Protein AF-A0A7C4NIP1-F1 (afdb_monomer)

Sequence (89 aa):
MELTLKGKLWDWTVGGTAEFFGADGWVWQTFTAQGALGPINSEWTFLFGPLAPAFLYAYGKYSLLLSGMDLVVHTAMVGPNGPYVFTGG

Radius of gyration: 16.26 Å; Cα contacts (8 Å, |Δi|>4): 182; chains: 1; bounding box: 36×23×48 Å

Structure (mmCIF, N/CA/C/O backbone):
data_AF-A0A7C4NIP1-F1
#
_entry.id   AF-A0A7C4NIP1-F1
#
loop_
_atom_site.group_PDB
_atom_site.id
_atom_site.type_symbol
_atom_site.label_atom_id
_atom_site.label_alt_id
_atom_site.label_comp_id
_atom_site.label_asym_id
_atom_site.label_entity_id
_atom_site.label_seq_id
_atom_site.pdbx_PDB_ins_code
_atom_site.Cartn_x
_atom_site.Cartn_y
_atom_site.Cartn_z
_atom_site.occupancy
_atom_site.B_iso_or_equiv
_atom_site.auth_seq_id
_atom_site.auth_comp_id
_atom_site.auth_asym_id
_atom_site.auth_atom_id
_atom_site.pdbx_PDB_model_num
ATOM 1 N N . MET A 1 1 ? 18.147 -1.751 -10.132 1.00 84.69 1 MET A N 1
ATOM 2 C CA . MET A 1 1 ? 18.246 -0.636 -9.152 1.00 84.69 1 MET A CA 1
ATOM 3 C C . MET A 1 1 ? 16.878 -0.463 -8.521 1.00 84.69 1 MET A C 1
ATOM 5 O O . MET A 1 1 ? 15.906 -0.670 -9.231 1.00 84.69 1 MET A O 1
ATOM 9 N N . GLU A 1 2 ? 16.788 -0.102 -7.242 1.00 91.00 2 GLU A N 1
ATOM 10 C CA . GLU A 1 2 ? 15.508 0.179 -6.580 1.00 91.00 2 GLU A CA 1
ATOM 11 C C . GLU A 1 2 ? 15.496 1.619 -6.062 1.00 91.00 2 GLU A C 1
ATOM 13 O O . GLU A 1 2 ? 16.468 2.072 -5.452 1.00 91.00 2 GLU A O 1
ATOM 18 N N . LEU A 1 3 ? 14.399 2.331 -6.312 1.00 92.56 3 LEU A N 1
ATOM 19 C CA . LEU A 1 3 ? 14.121 3.632 -5.719 1.00 92.56 3 LEU A CA 1
ATOM 20 C C . LEU A 1 3 ? 12.813 3.549 -4.937 1.00 92.56 3 LEU A C 1
ATOM 22 O O . LEU A 1 3 ? 11.756 3.349 -5.528 1.00 92.56 3 LEU A O 1
ATOM 26 N N . THR A 1 4 ? 12.884 3.768 -3.626 1.00 95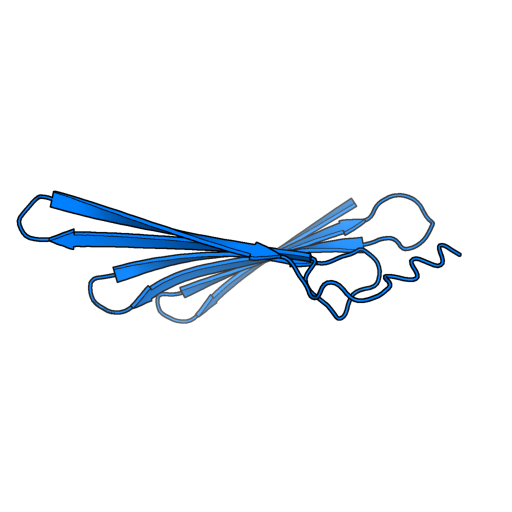.38 4 THR A N 1
ATOM 27 C CA . THR A 1 4 ? 11.709 3.792 -2.753 1.00 95.38 4 THR A CA 1
ATOM 28 C C . THR A 1 4 ? 11.501 5.189 -2.173 1.00 95.38 4 THR A C 1
ATOM 30 O O . THR A 1 4 ? 12.390 5.747 -1.528 1.00 95.38 4 THR A O 1
ATOM 33 N N . LEU A 1 5 ? 10.304 5.740 -2.369 1.00 95.62 5 LEU A N 1
ATOM 34 C CA . LEU A 1 5 ? 9.832 6.972 -1.746 1.00 95.62 5 LEU A CA 1
ATOM 35 C C . LEU A 1 5 ? 8.729 6.636 -0.744 1.00 95.62 5 LEU A C 1
ATOM 37 O O . LEU A 1 5 ? 7.830 5.855 -1.045 1.00 95.62 5 LEU A O 1
ATOM 41 N N . LYS A 1 6 ? 8.770 7.254 0.436 1.00 95.75 6 LYS A N 1
ATOM 42 C CA . LYS A 1 6 ? 7.693 7.186 1.428 1.00 95.75 6 LYS A CA 1
ATOM 43 C C . LYS A 1 6 ? 7.376 8.587 1.921 1.00 95.75 6 LYS A C 1
ATOM 45 O O . LYS A 1 6 ? 8.280 9.378 2.177 1.00 95.75 6 LYS A O 1
ATOM 50 N N . GLY A 1 7 ? 6.094 8.877 2.059 1.00 95.69 7 GLY A N 1
ATOM 51 C CA . GLY A 1 7 ? 5.580 10.133 2.573 1.00 95.69 7 GLY A CA 1
ATOM 52 C C . GLY A 1 7 ? 4.486 9.877 3.595 1.00 95.69 7 GLY A C 1
ATOM 53 O O . GLY A 1 7 ? 3.793 8.861 3.547 1.00 95.69 7 GLY A O 1
ATOM 54 N N . LYS A 1 8 ? 4.326 10.817 4.522 1.00 95.81 8 LYS A N 1
ATOM 55 C CA . LYS A 1 8 ? 3.207 10.832 5.457 1.00 95.81 8 LYS A CA 1
ATOM 56 C C . LYS A 1 8 ? 2.345 12.053 5.166 1.00 95.81 8 LYS A C 1
ATOM 58 O O . LYS A 1 8 ? 2.859 13.170 5.143 1.00 95.81 8 LYS A O 1
ATOM 63 N N . LEU A 1 9 ? 1.054 11.836 4.950 1.00 90.25 9 LEU A N 1
ATOM 64 C CA . LEU A 1 9 ? 0.052 12.882 4.795 1.00 90.25 9 LEU A CA 1
ATOM 65 C C . LEU A 1 9 ? -1.041 12.640 5.834 1.00 90.25 9 LEU A C 1
ATOM 67 O O . LEU A 1 9 ? -1.824 11.704 5.710 1.00 90.25 9 LEU A O 1
ATOM 71 N N . TRP A 1 10 ? -1.063 13.471 6.876 1.00 89.12 10 TRP A N 1
ATOM 72 C CA . TRP A 1 10 ? -1.920 13.271 8.052 1.00 89.12 10 TRP A CA 1
ATOM 73 C C . TRP A 1 10 ? -1.727 11.868 8.654 1.00 89.12 10 TRP A C 1
ATOM 75 O O . TRP A 1 10 ? -0.599 11.505 8.992 1.00 89.12 10 TRP A O 1
ATOM 85 N N . ASP A 1 11 ? -2.796 11.080 8.764 1.00 89.50 11 ASP A N 1
ATOM 86 C CA . ASP A 1 11 ? -2.774 9.709 9.287 1.00 89.50 11 ASP A CA 1
ATOM 87 C C . ASP A 1 11 ? -2.475 8.654 8.213 1.00 89.50 11 ASP A C 1
ATOM 89 O O . ASP A 1 11 ? -2.497 7.455 8.491 1.00 89.50 11 ASP A O 1
ATOM 93 N N . TRP A 1 12 ? -2.169 9.087 6.988 1.00 94.81 12 TRP A N 1
ATOM 94 C CA . TRP A 1 12 ? -1.827 8.207 5.881 1.00 94.81 12 TRP A CA 1
ATOM 95 C C . TRP A 1 12 ? -0.324 8.149 5.651 1.00 94.81 12 TRP A C 1
ATOM 97 O O . TRP A 1 12 ? 0.359 9.168 5.568 1.00 94.81 12 TRP A O 1
ATOM 107 N N . THR A 1 13 ? 0.184 6.936 5.486 1.00 96.75 13 THR A N 1
ATOM 108 C CA . THR A 1 13 ? 1.501 6.648 4.926 1.00 96.75 13 THR A CA 1
ATOM 109 C C . THR A 1 13 ? 1.311 6.205 3.484 1.00 96.75 13 THR A C 1
ATOM 111 O O . THR A 1 13 ? 0.614 5.230 3.217 1.00 96.75 13 THR A O 1
ATOM 114 N N . VAL A 1 14 ? 1.929 6.919 2.552 1.00 96.12 14 VAL A N 1
ATOM 115 C CA . VAL A 1 14 ? 1.948 6.569 1.130 1.00 96.12 14 VAL A CA 1
ATOM 116 C C . VAL A 1 14 ? 3.373 6.260 0.709 1.00 96.12 14 VAL A C 1
ATOM 118 O O . VAL A 1 14 ? 4.326 6.865 1.204 1.00 96.12 14 VAL A O 1
ATOM 121 N N . GLY A 1 15 ? 3.536 5.310 -0.194 1.00 96.31 15 GLY A N 1
ATOM 122 C CA . GLY A 1 15 ? 4.842 4.879 -0.652 1.00 96.31 15 GLY A CA 1
ATOM 123 C C . GLY A 1 15 ? 4.821 4.455 -2.105 1.00 96.31 15 GLY A C 1
ATOM 124 O O . GLY A 1 15 ? 3.797 4.027 -2.625 1.00 96.31 15 GLY A O 1
ATOM 125 N N . GLY A 1 16 ? 5.968 4.564 -2.752 1.00 94.88 16 GLY A N 1
ATOM 126 C CA . GLY A 1 16 ? 6.186 4.089 -4.104 1.00 94.88 16 GLY A CA 1
ATOM 127 C C . GLY A 1 16 ? 7.557 3.445 -4.199 1.00 94.88 16 GLY A C 1
ATOM 128 O O . GLY A 1 16 ? 8.529 4.034 -3.730 1.00 94.88 16 GLY A O 1
ATOM 129 N N . THR A 1 17 ? 7.636 2.273 -4.809 1.00 94.81 17 THR A N 1
ATOM 130 C CA . THR A 1 17 ? 8.890 1.595 -5.133 1.00 94.81 17 THR A CA 1
ATOM 131 C C . THR A 1 17 ? 8.961 1.418 -6.639 1.00 94.81 17 THR A C 1
ATOM 133 O O . THR A 1 17 ? 8.025 0.898 -7.240 1.00 94.81 17 THR A O 1
ATOM 136 N N . ALA A 1 18 ? 10.053 1.877 -7.242 1.00 91.81 18 ALA A N 1
ATOM 137 C CA . ALA A 1 18 ? 10.371 1.672 -8.645 1.00 91.81 18 ALA A CA 1
ATOM 138 C C . ALA A 1 18 ? 11.575 0.732 -8.759 1.00 91.81 18 ALA A C 1
ATOM 140 O O . ALA A 1 18 ? 12.656 1.024 -8.239 1.00 91.81 18 ALA A O 1
ATOM 141 N N . GLU A 1 19 ? 11.384 -0.381 -9.455 1.00 90.56 19 GLU A N 1
ATOM 142 C CA . GLU A 1 19 ? 12.389 -1.408 -9.696 1.00 90.56 19 GLU A CA 1
ATOM 143 C C . GLU A 1 19 ? 12.811 -1.376 -11.165 1.00 90.56 19 GLU A C 1
ATOM 145 O O . GLU A 1 19 ? 12.034 -1.673 -12.073 1.00 90.56 19 GLU A O 1
ATOM 150 N N . PHE A 1 20 ? 14.068 -1.005 -11.388 1.00 86.88 20 PHE A N 1
ATOM 151 C CA . PHE A 1 20 ? 14.682 -0.891 -12.706 1.00 86.88 20 PHE A CA 1
ATOM 152 C C . PHE A 1 20 ? 15.416 -2.192 -13.035 1.00 86.88 20 PHE A C 1
ATOM 154 O O . PHE A 1 20 ? 16.412 -2.520 -12.367 1.00 86.88 20 PHE A O 1
ATOM 161 N N . PHE A 1 21 ? 14.946 -2.901 -14.063 1.00 80.75 21 PHE A N 1
ATOM 162 C CA . PHE A 1 21 ? 15.539 -4.149 -14.546 1.00 80.75 21 PHE A CA 1
ATOM 163 C C . PHE A 1 21 ? 16.279 -3.924 -15.868 1.00 80.75 21 PHE A C 1
ATOM 165 O O . PHE A 1 21 ? 15.681 -3.523 -16.862 1.00 80.75 21 PHE A O 1
ATOM 172 N N . GLY A 1 22 ? 17.580 -4.227 -15.880 1.00 73.75 22 GLY A N 1
ATOM 173 C CA . GLY A 1 22 ? 18.419 -4.124 -17.078 1.00 73.75 22 GLY A CA 1
ATOM 174 C C . GLY A 1 22 ? 18.672 -2.688 -17.554 1.00 73.75 22 GLY A C 1
ATOM 175 O O . GLY A 1 22 ? 18.370 -1.718 -16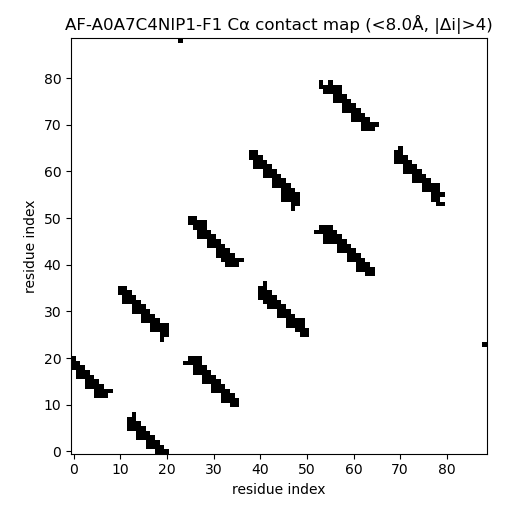.858 1.00 73.75 22 GLY A O 1
ATOM 176 N N . ALA A 1 23 ? 19.274 -2.565 -18.739 1.00 69.12 23 ALA A N 1
ATOM 177 C CA . ALA A 1 23 ? 19.504 -1.284 -19.415 1.00 69.12 23 ALA A CA 1
ATOM 178 C C . ALA A 1 23 ? 18.322 -0.868 -20.314 1.00 69.12 23 ALA A C 1
ATOM 180 O O . ALA A 1 23 ? 18.292 0.256 -20.805 1.00 69.12 23 ALA A O 1
ATOM 181 N N . ASP A 1 24 ? 17.335 -1.752 -20.479 1.00 69.94 24 ASP A N 1
ATOM 182 C CA . ASP A 1 24 ? 16.292 -1.668 -21.510 1.00 69.94 24 ASP A CA 1
ATOM 183 C C . ASP A 1 24 ? 15.115 -0.761 -21.095 1.00 69.94 24 ASP A C 1
ATOM 185 O O . ASP A 1 24 ? 14.079 -0.710 -21.747 1.00 69.94 24 ASP A O 1
ATOM 189 N N . GLY A 1 25 ? 15.246 -0.037 -19.976 1.00 73.00 25 GLY A N 1
ATOM 190 C CA . GLY A 1 25 ? 14.260 0.952 -19.528 1.00 73.00 25 GLY A CA 1
ATOM 191 C C . GLY A 1 25 ? 12.998 0.377 -18.875 1.00 73.00 25 GLY A C 1
ATOM 192 O O . GLY A 1 25 ? 12.044 1.120 -18.661 1.00 73.00 25 GLY A O 1
ATOM 193 N N . TRP A 1 26 ? 12.975 -0.913 -18.525 1.00 80.44 26 TRP A N 1
ATOM 194 C CA . TRP A 1 26 ? 11.829 -1.543 -17.864 1.00 80.44 26 TRP A CA 1
ATOM 195 C C . TRP A 1 26 ? 11.771 -1.154 -16.385 1.00 80.44 26 TRP A C 1
ATOM 197 O O . TRP A 1 26 ? 12.698 -1.447 -15.620 1.00 80.44 26 TRP A O 1
ATOM 207 N N . VAL A 1 27 ? 10.665 -0.522 -15.977 1.00 86.56 27 VAL A N 1
ATOM 208 C CA . VAL A 1 27 ? 10.478 -0.039 -14.602 1.00 86.56 27 VAL A CA 1
ATOM 209 C C . VAL A 1 27 ? 9.191 -0.584 -14.005 1.00 86.56 27 VAL A C 1
ATOM 211 O O . VAL A 1 27 ? 8.107 -0.069 -14.270 1.00 86.56 27 VAL A O 1
ATOM 214 N N . TRP A 1 28 ? 9.303 -1.599 -13.154 1.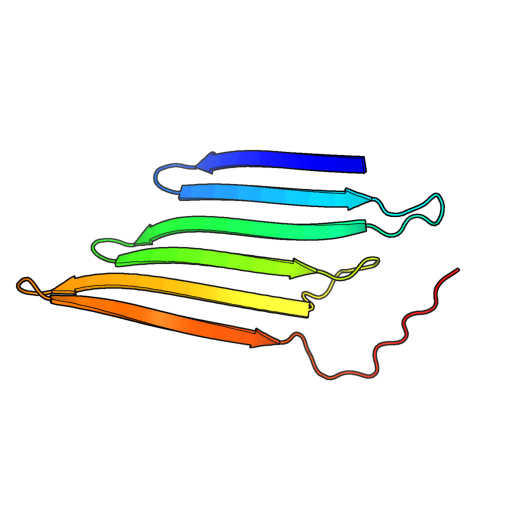00 88.50 28 TRP A N 1
ATOM 215 C CA . TRP A 1 28 ? 8.167 -2.059 -12.360 1.00 88.50 28 TRP A CA 1
ATOM 216 C C . TRP A 1 28 ? 7.909 -1.084 -11.225 1.00 88.50 28 TRP A C 1
ATOM 218 O O . TRP A 1 28 ? 8.845 -0.576 -10.611 1.00 88.50 28 TRP A O 1
ATOM 228 N N . GLN A 1 29 ? 6.642 -0.785 -10.965 1.00 91.25 29 GLN A N 1
ATOM 229 C CA . GLN A 1 29 ? 6.271 0.220 -9.978 1.00 91.25 29 GLN A CA 1
ATOM 230 C C . GLN A 1 29 ? 5.227 -0.360 -9.038 1.00 91.25 29 GLN A C 1
ATOM 232 O O . GLN A 1 29 ? 4.183 -0.848 -9.473 1.00 91.25 29 GLN A O 1
ATOM 237 N N . THR A 1 30 ? 5.499 -0.264 -7.744 1.00 94.12 30 THR A N 1
ATOM 238 C CA . THR A 1 30 ? 4.551 -0.606 -6.690 1.00 94.12 30 THR A CA 1
ATOM 239 C C . THR A 1 30 ? 4.180 0.658 -5.937 1.00 94.12 30 THR A C 1
ATOM 241 O O . THR A 1 30 ? 5.056 1.343 -5.419 1.00 94.12 30 THR A O 1
ATOM 244 N N . PHE A 1 31 ? 2.891 0.964 -5.843 1.00 94.81 31 PHE A N 1
ATOM 245 C CA . PHE A 1 31 ? 2.370 2.031 -4.994 1.00 94.81 31 PHE A CA 1
ATOM 246 C C . PHE A 1 31 ? 1.675 1.431 -3.776 1.00 94.81 31 PHE A C 1
ATOM 248 O O . PHE A 1 31 ? 0.916 0.472 -3.893 1.00 94.81 31 PHE A O 1
ATOM 255 N N . THR A 1 32 ? 1.916 2.002 -2.604 1.00 96.56 32 THR A N 1
ATOM 256 C CA . THR A 1 32 ? 1.309 1.585 -1.341 1.00 96.56 32 THR A CA 1
ATOM 257 C C . THR A 1 32 ? 0.642 2.768 -0.662 1.00 96.56 32 THR A C 1
ATOM 259 O O . THR A 1 32 ? 1.146 3.891 -0.700 1.00 96.56 32 THR A O 1
ATOM 262 N N . ALA A 1 33 ? -0.495 2.517 -0.028 1.00 96.44 33 ALA A N 1
ATOM 263 C CA . ALA A 1 33 ? -1.187 3.500 0.788 1.00 96.44 33 ALA A CA 1
ATOM 264 C C . ALA A 1 33 ? -1.766 2.808 2.017 1.00 96.44 33 ALA A C 1
ATOM 266 O O . ALA A 1 33 ? -2.479 1.817 1.896 1.00 96.44 33 ALA A O 1
ATOM 267 N N . GLN A 1 34 ? -1.461 3.328 3.196 1.00 97.31 34 GLN A N 1
ATOM 268 C CA . GLN A 1 34 ? -1.943 2.804 4.463 1.00 97.31 34 GLN A CA 1
ATOM 269 C C . GLN A 1 34 ? -2.412 3.950 5.346 1.00 97.31 34 GLN A C 1
ATOM 271 O O . GLN A 1 34 ? -1.690 4.929 5.510 1.00 97.31 34 GLN A O 1
ATOM 276 N N . GLY A 1 35 ? -3.579 3.821 5.960 1.00 95.38 35 GLY A N 1
ATOM 277 C CA . GLY A 1 35 ? -4.086 4.824 6.888 1.00 95.38 35 GLY A CA 1
ATOM 278 C C . GLY A 1 35 ? -5.400 4.415 7.531 1.00 95.38 35 GLY A C 1
ATOM 279 O O . GLY A 1 35 ? -5.959 3.360 7.231 1.00 95.38 35 GLY A O 1
ATOM 280 N N . ALA A 1 36 ? -5.891 5.263 8.429 1.00 93.00 36 ALA A N 1
ATOM 281 C CA . ALA A 1 36 ? -7.171 5.066 9.093 1.00 93.00 36 ALA A CA 1
ATOM 282 C C . ALA A 1 36 ? -8.296 5.846 8.390 1.00 93.00 36 ALA A C 1
ATOM 284 O O . ALA A 1 36 ? -8.135 7.001 7.990 1.00 93.00 36 ALA A O 1
ATOM 285 N N . LEU A 1 37 ? -9.459 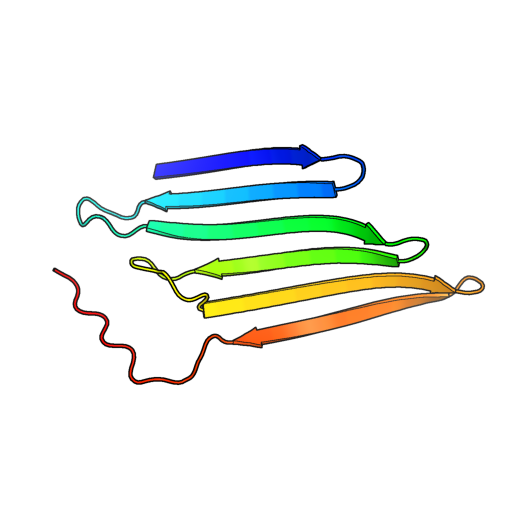5.208 8.281 1.00 88.19 37 LEU A N 1
ATOM 286 C CA . LEU A 1 37 ? -10.739 5.779 7.870 1.00 88.19 37 LEU A CA 1
ATOM 287 C C . LEU A 1 37 ? -11.720 5.620 9.036 1.00 88.19 37 LEU A C 1
ATOM 289 O O . LEU A 1 37 ? -12.533 4.695 9.079 1.00 88.19 37 LEU A O 1
ATOM 293 N N . GLY A 1 38 ? -11.594 6.501 10.030 1.00 88.88 38 GLY A N 1
ATOM 294 C CA . GLY A 1 38 ? -12.316 6.367 11.294 1.00 88.88 38 GLY A CA 1
ATOM 295 C C . GLY A 1 38 ? -11.863 5.109 12.051 1.00 88.88 38 GLY A C 1
ATOM 296 O O . GLY A 1 38 ? -10.670 4.980 12.314 1.00 88.88 38 GLY A O 1
ATOM 297 N N . PRO A 1 39 ? -12.767 4.176 12.404 1.00 90.94 39 PRO A N 1
ATOM 298 C CA . PRO A 1 39 ? -12.402 2.958 13.131 1.00 90.94 39 PRO A CA 1
ATOM 299 C C . PRO A 1 39 ? -11.784 1.867 12.236 1.00 90.94 39 PRO A C 1
ATOM 301 O O . PRO A 1 39 ? -11.388 0.819 12.743 1.00 90.94 39 PRO A O 1
ATOM 304 N N . ILE A 1 40 ? -11.736 2.081 10.916 1.00 93.62 40 ILE A N 1
ATOM 305 C CA . ILE A 1 40 ? -11.236 1.107 9.941 1.00 93.62 40 ILE A CA 1
ATOM 306 C C . ILE A 1 40 ? -9.795 1.457 9.577 1.00 93.62 40 ILE A C 1
ATOM 308 O O . ILE A 1 40 ? -9.531 2.563 9.111 1.00 93.62 40 ILE A O 1
ATOM 312 N N . ASN A 1 41 ? -8.874 0.507 9.701 1.00 95.31 41 ASN A N 1
ATOM 313 C CA . ASN A 1 41 ? -7.552 0.622 9.090 1.00 95.31 41 ASN A CA 1
ATOM 314 C C . ASN A 1 41 ? -7.609 0.082 7.663 1.00 95.31 41 ASN A C 1
ATOM 316 O O . ASN A 1 41 ? -8.148 -0.999 7.432 1.00 95.31 41 ASN A O 1
ATOM 320 N N . SER A 1 42 ? -7.058 0.827 6.713 1.00 96.44 42 SER A N 1
ATOM 321 C CA . SER A 1 42 ? -6.985 0.463 5.302 1.00 96.44 42 SER A CA 1
ATOM 322 C C . SER A 1 42 ? -5.529 0.376 4.864 1.00 96.44 42 SER A C 1
ATOM 324 O O . SER A 1 42 ? -4.730 1.263 5.155 1.00 96.44 42 SER A O 1
ATOM 326 N N . GLU A 1 43 ? -5.197 -0.691 4.152 1.00 97.50 43 GLU A N 1
ATOM 327 C CA . GLU A 1 43 ? -3.912 -0.915 3.499 1.00 97.50 43 GLU A CA 1
ATOM 328 C C . GLU A 1 43 ? -4.174 -1.265 2.036 1.00 97.50 43 GLU A C 1
ATOM 330 O O . GLU A 1 43 ? -5.019 -2.107 1.735 1.00 97.50 43 GLU A O 1
ATOM 335 N N . TRP A 1 44 ? -3.436 -0.643 1.128 1.00 96.56 44 TRP A N 1
ATOM 336 C CA . TRP A 1 44 ? -3.546 -0.851 -0.304 1.00 96.56 44 TRP A CA 1
ATOM 33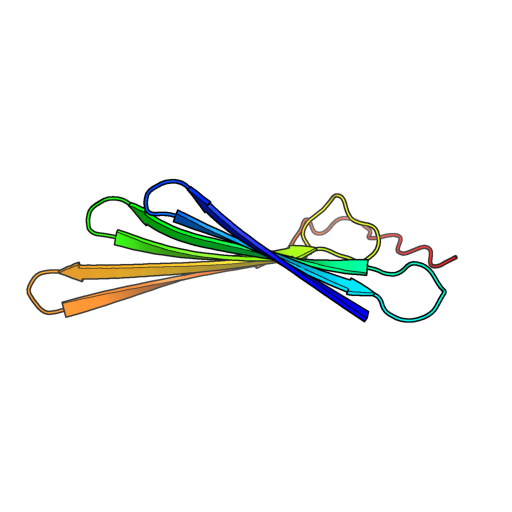7 C C . TRP A 1 44 ? -2.173 -0.995 -0.939 1.00 96.56 44 TRP A C 1
ATOM 339 O O . TRP A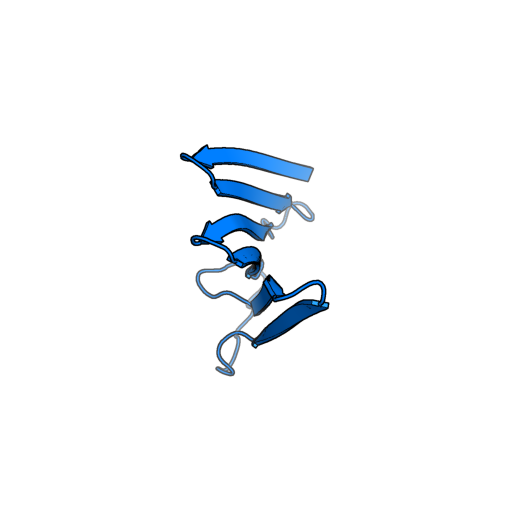 1 44 ? -1.227 -0.297 -0.572 1.00 96.56 44 TRP A O 1
ATOM 349 N N . THR A 1 45 ? -2.079 -1.887 -1.917 1.00 95.88 45 THR A N 1
ATOM 350 C CA . THR A 1 45 ? -0.909 -2.088 -2.771 1.00 95.88 45 THR A CA 1
ATOM 351 C C . THR A 1 45 ? -1.364 -2.174 -4.220 1.00 95.88 45 THR A C 1
ATOM 353 O O . THR A 1 45 ? -2.285 -2.924 -4.530 1.00 95.88 45 THR A O 1
ATOM 356 N N . PHE A 1 46 ? -0.711 -1.428 -5.102 1.00 93.56 46 PHE A N 1
ATOM 357 C CA . PHE A 1 46 ? -0.980 -1.387 -6.534 1.00 93.56 46 PHE A CA 1
ATOM 358 C C . PHE A 1 46 ? 0.309 -1.691 -7.287 1.00 93.56 46 PHE A C 1
ATOM 360 O O . PHE A 1 46 ? 1.319 -1.033 -7.056 1.00 93.56 46 PHE A O 1
ATOM 367 N N . LEU A 1 47 ? 0.265 -2.660 -8.192 1.00 92.12 47 LEU A N 1
ATOM 368 C CA . LEU A 1 47 ? 1.365 -3.036 -9.069 1.00 92.12 47 LEU A CA 1
ATOM 369 C C . LEU A 1 47 ? 1.079 -2.521 -10.476 1.00 92.12 47 LEU A C 1
ATOM 371 O O . LEU A 1 47 ? 0.010 -2.787 -11.027 1.00 92.12 47 LEU A O 1
ATOM 375 N N . PHE A 1 48 ? 2.047 -1.841 -11.071 1.00 89.00 48 PHE A N 1
ATOM 376 C CA . PHE A 1 48 ? 1.997 -1.343 -12.439 1.00 89.00 48 PHE A CA 1
ATOM 377 C C . PHE A 1 48 ? 3.030 -2.052 -13.307 1.00 89.00 48 PHE A C 1
ATOM 379 O O . PHE A 1 48 ? 4.079 -2.490 -12.831 1.00 89.00 48 PHE A O 1
ATOM 386 N N . GLY A 1 49 ? 2.706 -2.166 -14.594 1.00 84.00 49 GLY A N 1
ATOM 387 C CA . GLY A 1 49 ? 3.608 -2.748 -15.577 1.00 84.00 49 GLY A CA 1
ATOM 388 C C . GLY A 1 49 ? 4.774 -1.822 -15.946 1.00 84.00 49 GLY A C 1
ATOM 389 O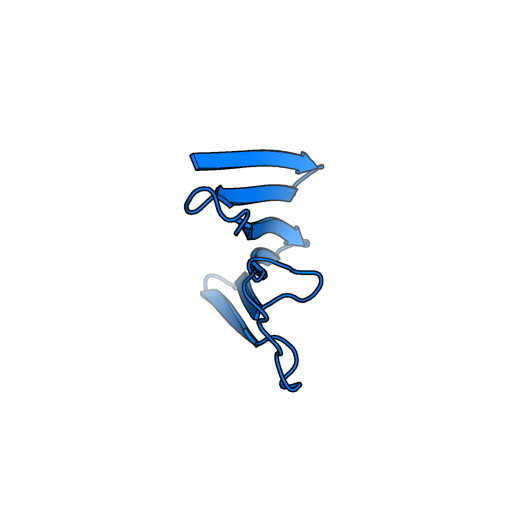 O . GLY A 1 49 ? 4.728 -0.624 -15.672 1.00 84.00 49 GLY A O 1
ATOM 390 N N . PRO A 1 50 ? 5.783 -2.362 -16.644 1.00 80.38 50 PRO A N 1
ATOM 391 C CA . PRO A 1 50 ? 7.051 -1.689 -16.940 1.00 80.38 50 PRO A CA 1
ATOM 392 C C . PRO A 1 50 ? 6.940 -0.425 -17.809 1.00 80.38 50 PRO A C 1
ATOM 394 O O . PRO A 1 50 ? 7.850 0.397 -17.804 1.00 80.38 50 PRO A O 1
ATOM 397 N N . LEU A 1 51 ? 5.840 -0.277 -18.555 1.00 72.81 51 LEU A N 1
ATOM 398 C CA . LEU A 1 51 ? 5.568 0.820 -19.495 1.00 72.81 51 LEU A CA 1
ATOM 399 C C . LEU A 1 51 ? 4.197 1.470 -19.221 1.00 72.81 51 LEU A C 1
ATOM 401 O O . LEU A 1 51 ? 3.503 1.876 -20.153 1.00 72.81 51 LEU A O 1
ATOM 405 N N . ALA A 1 52 ? 3.751 1.470 -17.958 1.00 64.44 52 ALA A N 1
ATOM 406 C CA . ALA A 1 52 ? 2.394 1.849 -17.559 1.00 64.44 52 ALA A CA 1
ATOM 407 C C . ALA A 1 52 ? 1.898 3.167 -18.195 1.00 64.44 52 ALA A C 1
ATOM 409 O O . ALA A 1 52 ? 2.652 4.123 -18.376 1.00 64.44 52 ALA A O 1
ATOM 410 N N . PRO A 1 53 ? 0.581 3.249 -18.449 1.00 65.00 53 PRO A N 1
ATOM 411 C CA . PRO A 1 53 ? -0.202 3.989 -17.453 1.00 65.00 53 PRO A CA 1
ATOM 412 C C . PRO A 1 53 ? -1.224 3.137 -16.680 1.00 65.00 53 PRO A C 1
ATOM 414 O O . PRO A 1 53 ? -1.814 3.633 -15.725 1.00 65.00 53 PRO A O 1
ATOM 417 N N . ALA A 1 54 ? -1.447 1.870 -17.048 1.00 71.44 54 ALA A N 1
ATOM 418 C CA . ALA A 1 54 ? -2.437 1.008 -16.389 1.00 71.44 54 ALA A CA 1
ATOM 419 C C . ALA A 1 54 ? -1.826 0.137 -15.272 1.00 71.44 54 ALA A C 1
ATOM 421 O O . ALA A 1 54 ? -0.747 -0.437 -15.438 1.00 71.44 54 ALA A O 1
ATOM 422 N N . PHE A 1 55 ? -2.539 0.007 -14.145 1.00 78.75 55 PHE A N 1
ATOM 423 C CA . PHE A 1 55 ? -2.195 -0.947 -13.087 1.00 78.75 55 PHE A CA 1
ATOM 424 C C . PHE A 1 55 ? -2.497 -2.381 -13.546 1.00 78.75 55 PHE A C 1
ATOM 426 O O . PHE A 1 55 ? -3.461 -2.613 -14.273 1.00 78.75 55 PHE A O 1
ATOM 433 N N . LEU A 1 56 ? -1.681 -3.340 -13.115 1.00 88.25 56 LEU A N 1
ATOM 434 C CA . LEU A 1 56 ? -1.827 -4.773 -13.383 1.00 88.25 56 LEU A CA 1
ATOM 435 C C . LEU A 1 56 ? -2.572 -5.489 -12.260 1.00 88.25 56 LEU A C 1
ATOM 437 O O . LEU A 1 56 ? -3.341 -6.415 -12.514 1.00 88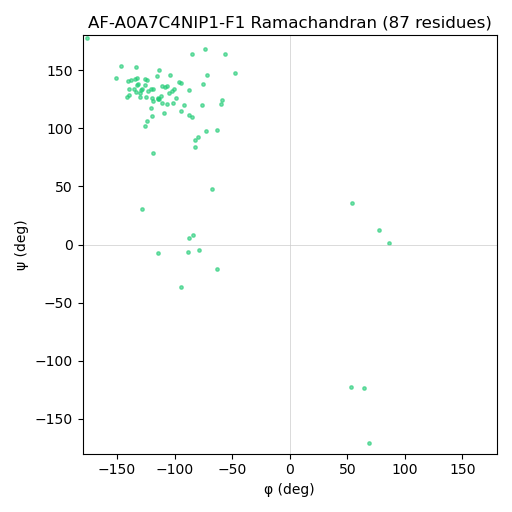.25 56 LEU A O 1
ATOM 441 N N . TYR A 1 57 ? -2.339 -5.068 -11.020 1.00 89.75 57 TYR A N 1
ATOM 442 C CA . TYR A 1 57 ? -2.931 -5.687 -9.844 1.00 89.75 57 TYR A CA 1
ATOM 443 C C . TYR A 1 57 ? -3.108 -4.666 -8.726 1.00 89.75 57 TYR A C 1
ATOM 445 O O . TYR A 1 57 ? -2.263 -3.794 -8.535 1.00 89.75 57 TYR A O 1
ATOM 453 N N . ALA A 1 58 ? -4.197 -4.788 -7.982 1.00 92.94 58 ALA A N 1
ATOM 454 C CA . ALA A 1 58 ? -4.445 -4.036 -6.768 1.00 92.94 58 ALA A CA 1
ATOM 455 C C . ALA A 1 58 ? -4.907 -4.993 -5.674 1.00 92.94 58 ALA A C 1
ATOM 457 O O . ALA A 1 58 ? -5.749 -5.859 -5.908 1.00 92.94 58 ALA A O 1
ATOM 458 N N . TYR A 1 59 ? -4.381 -4.811 -4.473 1.00 96.12 59 TYR A N 1
ATOM 459 C CA . TYR A 1 59 ? -4.765 -5.559 -3.290 1.00 96.12 59 TYR A CA 1
ATOM 460 C C . TYR A 1 59 ? -5.053 -4.597 -2.152 1.00 96.12 59 TYR A C 1
ATOM 462 O O . TYR A 1 59 ? -4.253 -3.705 -1.871 1.00 96.12 59 TYR A O 1
ATOM 470 N N . GLY A 1 60 ? -6.200 -4.790 -1.516 1.00 96.81 60 GLY A N 1
ATOM 471 C CA . GLY A 1 60 ? -6.669 -4.002 -0.393 1.00 96.81 60 GLY A CA 1
ATOM 472 C C . GLY A 1 60 ? -6.962 -4.887 0.808 1.00 96.81 60 GLY A C 1
ATOM 473 O O . GLY A 1 60 ? -7.513 -5.983 0.680 1.00 96.81 60 GLY A O 1
ATOM 474 N N . LYS A 1 61 ? -6.629 -4.386 1.988 1.00 97.75 61 LYS A N 1
ATOM 475 C CA . LYS A 1 61 ? -6.954 -4.986 3.275 1.00 97.75 61 LYS A CA 1
ATOM 476 C C . LYS A 1 61 ? -7.600 -3.925 4.153 1.00 97.75 61 LYS A C 1
ATOM 478 O O . LYS A 1 61 ? -7.091 -2.813 4.274 1.00 97.75 61 LYS A O 1
ATOM 483 N N . TYR A 1 62 ? -8.706 -4.296 4.780 1.00 96.62 62 TYR A N 1
ATOM 484 C CA . TYR A 1 62 ? -9.407 -3.476 5.756 1.00 96.62 62 TYR A CA 1
ATOM 485 C C . TYR A 1 62 ? -9.515 -4.233 7.063 1.00 96.62 62 TYR A C 1
ATOM 487 O O . TYR A 1 62 ? -9.929 -5.390 7.046 1.00 96.62 62 TYR A O 1
ATOM 495 N N . SER A 1 63 ? -9.181 -3.600 8.181 1.00 96.50 63 SER A N 1
ATOM 496 C CA . SER A 1 63 ? -9.362 -4.182 9.509 1.00 96.50 63 SER A CA 1
ATOM 497 C C . SER A 1 63 ? -10.172 -3.267 10.422 1.00 96.50 63 SER A C 1
ATOM 499 O O . SER A 1 63 ? -9.974 -2.052 10.445 1.00 96.50 63 SER A O 1
ATOM 501 N N . LEU A 1 64 ? -11.097 -3.870 11.166 1.00 96.00 64 LEU A N 1
ATOM 502 C CA . LEU A 1 64 ? -11.989 -3.210 12.115 1.00 96.00 64 LEU A CA 1
ATOM 503 C C . LEU A 1 64 ? -12.134 -4.083 13.366 1.00 96.00 64 LEU A C 1
ATOM 505 O O . LEU A 1 64 ? -12.511 -5.249 13.259 1.00 96.00 64 LEU A O 1
ATOM 509 N N . LEU A 1 65 ? -11.912 -3.496 14.543 1.00 93.62 65 LEU A N 1
ATOM 510 C CA . LEU A 1 65 ? -12.218 -4.129 15.825 1.00 93.62 65 LEU A CA 1
ATOM 511 C C . LEU A 1 65 ? -13.671 -3.817 16.206 1.00 93.62 65 LEU A C 1
ATOM 513 O O . LEU A 1 65 ? -14.004 -2.673 16.522 1.00 93.62 65 LEU A O 1
ATOM 517 N N . LEU A 1 66 ? -14.538 -4.828 16.193 1.00 90.12 66 LEU A N 1
ATOM 518 C CA . LEU A 1 66 ? -15.956 -4.701 16.526 1.00 90.12 66 LEU A CA 1
ATOM 519 C C . LEU A 1 66 ? -16.287 -5.586 17.730 1.00 90.12 66 LEU A C 1
ATOM 521 O O . LEU A 1 66 ? -16.278 -6.809 17.633 1.00 90.12 66 LEU A O 1
ATOM 525 N N . SER A 1 67 ? -16.583 -4.969 18.876 1.00 88.69 67 SER A N 1
ATOM 526 C CA . SER A 1 67 ? -16.999 -5.674 20.103 1.00 88.69 67 SER A CA 1
ATOM 527 C C . SER A 1 67 ? -16.031 -6.782 20.559 1.00 88.69 67 SER A C 1
ATOM 529 O O . SER A 1 67 ? -16.458 -7.817 21.061 1.00 88.69 67 SER A O 1
ATOM 531 N N . GLY A 1 68 ? -14.722 -6.571 20.374 1.00 90.44 68 GLY A N 1
ATOM 532 C CA . GLY A 1 68 ? -13.677 -7.549 20.711 1.00 90.44 68 GLY A CA 1
ATOM 533 C C . GLY A 1 68 ? -13.381 -8.581 19.616 1.00 90.44 68 GLY A C 1
ATOM 534 O O . GLY A 1 68 ? -12.523 -9.434 19.822 1.00 90.44 68 GLY A O 1
ATOM 535 N N . MET A 1 69 ? -14.052 -8.507 18.463 1.00 93.19 69 MET A N 1
ATOM 536 C CA . MET A 1 69 ? -13.759 -9.319 17.279 1.00 93.19 69 MET A CA 1
ATOM 537 C C . MET A 1 69 ? -12.995 -8.506 16.232 1.00 93.19 69 MET A C 1
ATOM 539 O O . MET A 1 69 ? -13.426 -7.412 15.870 1.00 93.19 69 MET A O 1
ATOM 543 N N . ASP A 1 70 ? -11.916 -9.071 15.692 1.00 94.50 70 ASP A N 1
ATOM 544 C CA . ASP A 1 70 ? -11.216 -8.506 14.537 1.00 94.50 70 ASP A CA 1
ATOM 545 C C . ASP A 1 70 ? -11.880 -8.967 13.237 1.00 94.50 70 ASP A C 1
ATOM 547 O O . ASP A 1 70 ? -11.794 -10.134 12.845 1.00 94.50 70 ASP A O 1
ATOM 551 N N . LEU A 1 71 ? -12.539 -8.037 12.548 1.00 95.81 71 LEU A N 1
ATOM 552 C CA . LEU A 1 71 ? -13.019 -8.247 11.189 1.00 95.81 71 LEU A CA 1
ATOM 553 C C . LEU A 1 71 ? -11.949 -7.769 10.209 1.00 95.81 71 LEU A C 1
ATOM 555 O O . LEU A 1 71 ? -11.607 -6.585 10.193 1.00 95.81 71 LEU A O 1
ATOM 559 N N . VAL A 1 72 ? -11.460 -8.677 9.363 1.00 97.00 72 VAL A N 1
ATOM 560 C CA . VAL A 1 72 ? -10.519 -8.354 8.285 1.00 97.00 72 VAL A CA 1
ATOM 561 C C . VAL A 1 72 ? -11.137 -8.705 6.939 1.00 97.00 72 VAL A C 1
ATOM 563 O O . VAL A 1 72 ? -11.528 -9.847 6.700 1.00 97.00 72 VAL A O 1
ATOM 566 N N . VAL A 1 73 ? -11.223 -7.717 6.053 1.00 96.69 73 VAL A N 1
ATOM 567 C CA . VAL A 1 73 ? -11.738 -7.875 4.691 1.00 96.69 73 VAL A CA 1
ATOM 568 C C . VAL A 1 73 ? -10.592 -7.699 3.709 1.00 96.69 73 VAL A C 1
ATOM 570 O O . VAL A 1 73 ? -9.884 -6.692 3.736 1.00 96.69 73 VAL A O 1
ATOM 573 N N . HIS A 1 74 ? -10.440 -8.675 2.821 1.00 97.12 74 HIS A N 1
ATOM 574 C CA . HIS A 1 74 ? -9.444 -8.677 1.760 1.00 97.12 74 HIS A CA 1
ATOM 575 C C . HIS A 1 74 ? -10.132 -8.468 0.413 1.00 97.12 74 HIS A C 1
ATOM 577 O O . HIS A 1 74 ? -11.158 -9.088 0.132 1.00 97.12 74 HIS A O 1
ATOM 583 N N . THR A 1 75 ? -9.566 -7.605 -0.422 1.00 95.25 75 THR A N 1
ATOM 584 C CA . THR A 1 75 ? -10.033 -7.357 -1.786 1.00 95.25 75 THR A CA 1
ATOM 585 C C . THR A 1 75 ? -8.858 -7.388 -2.750 1.00 95.25 75 THR A C 1
ATOM 587 O O . THR A 1 75 ? -7.756 -6.961 -2.412 1.00 95.25 75 THR A O 1
ATOM 590 N N . ALA A 1 76 ? -9.084 -7.916 -3.946 1.00 94.31 76 ALA A N 1
ATOM 591 C CA . ALA A 1 76 ? -8.083 -7.999 -4.994 1.00 94.31 76 ALA A CA 1
ATOM 592 C C . ALA A 1 76 ? -8.727 -7.693 -6.346 1.00 94.31 76 ALA A C 1
ATOM 594 O O . ALA A 1 76 ? -9.858 -8.104 -6.612 1.00 94.31 76 ALA A O 1
ATOM 595 N N . MET A 1 77 ? -8.007 -6.969 -7.194 1.00 89.81 77 MET A N 1
ATOM 596 C CA . MET A 1 77 ? -8.447 -6.575 -8.529 1.00 89.81 77 MET A CA 1
ATOM 597 C C . MET A 1 77 ? -7.286 -6.738 -9.503 1.00 89.81 77 MET A C 1
ATOM 599 O O . MET A 1 77 ? -6.145 -6.427 -9.175 1.00 89.81 77 MET A O 1
ATOM 603 N N . VAL A 1 78 ? -7.583 -7.195 -10.713 1.00 88.31 78 VAL A N 1
ATOM 604 C CA . VAL A 1 78 ? -6.632 -7.225 -11.829 1.00 88.31 78 VAL A CA 1
ATOM 605 C C . VAL A 1 78 ? -6.951 -6.100 -12.805 1.00 88.31 78 VAL A C 1
ATOM 607 O O . VAL A 1 78 ? -8.112 -5.721 -12.971 1.00 88.31 78 VAL A O 1
ATOM 610 N N . GLY A 1 79 ? -5.902 -5.551 -13.413 1.00 75.75 79 GLY A N 1
ATOM 611 C CA . GLY A 1 79 ? -5.984 -4.523 -14.446 1.00 75.75 79 GLY A CA 1
ATOM 612 C C . GLY A 1 79 ? -6.833 -4.942 -15.653 1.00 75.75 79 GLY A C 1
ATOM 613 O O . GLY A 1 79 ? -7.137 -6.124 -15.826 1.00 75.75 79 GLY A O 1
ATOM 614 N N . PRO A 1 80 ? -7.244 -3.987 -16.504 1.00 69.44 80 PRO A N 1
ATOM 615 C CA . PRO A 1 80 ? -8.214 -4.222 -17.575 1.00 69.44 80 PRO A CA 1
ATOM 616 C C . PRO A 1 80 ? -7.758 -5.300 -18.570 1.00 69.44 80 PRO A C 1
ATOM 618 O O . PRO A 1 80 ? -6.736 -5.134 -19.214 1.00 69.44 80 PRO A O 1
ATOM 621 N N . ASN A 1 81 ? -8.565 -6.347 -18.786 1.00 57.28 81 ASN A N 1
ATOM 622 C CA . ASN A 1 81 ? -8.329 -7.449 -19.742 1.00 57.28 81 ASN A CA 1
ATOM 623 C C . ASN A 1 81 ? -8.389 -7.023 -21.237 1.00 57.28 81 ASN A C 1
ATOM 625 O O . ASN A 1 81 ? -9.097 -7.639 -22.034 1.00 57.28 81 ASN A O 1
ATOM 629 N N . GLY A 1 82 ? -7.714 -5.942 -21.633 1.00 55.16 82 GLY A N 1
ATOM 630 C CA . GLY A 1 82 ? -7.533 -5.553 -23.037 1.00 55.16 82 GLY A CA 1
ATOM 631 C C . GLY A 1 82 ? -6.338 -6.275 -23.676 1.00 55.16 82 GLY A C 1
ATOM 632 O O . GLY A 1 82 ? -5.510 -6.825 -22.952 1.00 55.16 82 GLY A O 1
ATOM 633 N N . PRO A 1 83 ? -6.206 -6.301 -25.017 1.00 50.00 83 PRO A N 1
ATOM 634 C CA . PRO A 1 83 ? -5.032 -6.871 -25.674 1.00 50.00 83 PRO A CA 1
ATOM 635 C C . PRO A 1 83 ? -3.789 -6.061 -25.286 1.00 50.00 83 PRO A C 1
ATOM 637 O O . PRO A 1 83 ? -3.531 -4.984 -25.822 1.00 50.00 83 PRO A O 1
ATOM 640 N N . TYR A 1 84 ? -3.037 -6.568 -24.312 1.00 54.44 84 TYR A N 1
ATOM 641 C CA . TYR A 1 84 ? -1.792 -5.969 -23.863 1.00 54.44 84 TYR A CA 1
ATOM 642 C C . TYR A 1 84 ? -0.724 -6.195 -24.932 1.00 54.44 84 TYR A C 1
ATOM 644 O O . TYR A 1 84 ? -0.108 -7.258 -25.010 1.00 54.44 84 TYR A O 1
ATOM 652 N N . VAL A 1 85 ? -0.508 -5.197 -25.781 1.00 49.09 85 VAL A N 1
ATOM 653 C CA . VAL A 1 85 ? 0.662 -5.168 -26.654 1.00 49.09 85 VAL A CA 1
ATOM 654 C C . VAL A 1 85 ? 1.841 -4.684 -25.810 1.00 49.09 85 VAL A C 1
ATOM 656 O O . VAL A 1 85 ? 2.063 -3.488 -25.654 1.00 49.09 85 VAL A O 1
ATOM 659 N N . PHE A 1 86 ? 2.583 -5.629 -25.231 1.00 53.34 86 PHE A N 1
ATOM 660 C CA . PHE A 1 86 ? 3.916 -5.379 -24.686 1.00 53.34 86 PHE A CA 1
ATOM 661 C C . PHE A 1 86 ? 4.921 -5.431 -25.842 1.00 53.34 86 PHE A C 1
ATOM 663 O O . PHE A 1 86 ? 5.512 -6.475 -26.111 1.00 53.34 86 PHE A O 1
ATOM 670 N N . THR A 1 87 ? 5.102 -4.333 -26.575 1.00 43.06 87 THR A N 1
ATOM 671 C CA . THR A 1 87 ? 6.240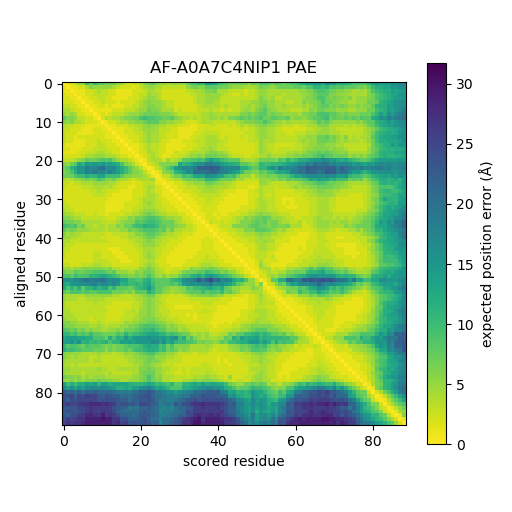 -4.223 -27.501 1.00 43.06 87 THR A CA 1
ATOM 672 C C . THR A 1 87 ? 7.456 -3.789 -26.701 1.00 43.06 87 THR A C 1
ATOM 674 O O . THR A 1 87 ? 7.678 -2.596 -26.506 1.00 43.06 87 THR A O 1
ATOM 677 N N . GLY A 1 88 ? 8.200 -4.774 -26.194 1.00 40.47 88 GLY A N 1
ATOM 678 C CA . GLY A 1 88 ? 9.579 -4.565 -25.771 1.00 40.47 88 GLY A CA 1
ATOM 679 C C . GLY A 1 88 ? 10.392 -4.077 -26.966 1.00 40.47 88 GLY A C 1
ATOM 680 O O . GLY A 1 88 ? 10.409 -4.735 -28.008 1.00 40.47 88 GLY A O 1
ATOM 681 N N . GLY A 1 89 ? 10.983 -2.898 -26.819 1.00 35.16 89 GLY A N 1
ATOM 682 C CA . GLY A 1 89 ? 12.047 -2.380 -27.671 1.00 35.16 89 GLY A CA 1
ATOM 683 C C . GLY A 1 89 ? 13.321 -2.273 -26.859 1.00 35.16 89 GLY A C 1
ATOM 684 O O . GLY A 1 89 ? 13.190 -2.130 -25.622 1.00 35.16 89 GLY A O 1
#

Solvent-accessible surface area (backbone atoms only — not comparable to full-atom values): 5049 Å² total; per-residue (Å²): 90,78,50,76,50,75,50,74,58,90,75,28,43,37,35,39,38,40,40,42,52,82,90,66,72,38,35,37,35,39,39,38,41,34,32,65,64,81,80,31,41,40,39,38,42,37,36,31,46,48,79,56,93,57,52,51,36,36,40,38,40,36,39,33,77,56,98,91,40,81,48,73,50,79,48,76,48,70,38,81,94,61,91,78,81,80,78,84,110

Foldseek 3Di:
DKDKDWDDDPQKIKIKIWDDDDPQQFIKMKIWMWGDDDQKTKIKIWIAGRPDPWTAKMKMWIWGQDPNDIDIDIDMDGIDPDPDPPPRD

Mean predicted aligned error: 7.09 Å

pLDDT: mean 85.54, std 14.93, range [35.16, 97.75]

Secondary structure (DSSP, 8-state):
-EEEEEEEETTEEEEEEEEEETTTTEEEEEEEEEEEETTEEEEEEEEE-TT-SSEEEEEEEEEEEETTEEEEEEEEEE---S-------